Protein AF-A0A097ZQI1-F1 (afdb_monomer)

Organism: Setaria italica (NCBI:txid4555)

Foldseek 3Di:
DPDPVDPLDDPQWAPVCPPPRDAAQPADLDDDPDDPVVSVVNVVVLCCCLVPVQPPDPCQAANDDDDPPDDPCNDGHSVCVTSQQVVLQNTFHPVDPQSPDSNDPVRNVVRSVSVVSVD

Mean predicted aligned error: 2.57 Å

Structure (mmCIF, N/CA/C/O backbone):
data_AF-A0A097ZQI1-F1
#
_entry.id   AF-A0A097ZQI1-F1
#
loop_
_atom_site.group_PDB
_atom_site.i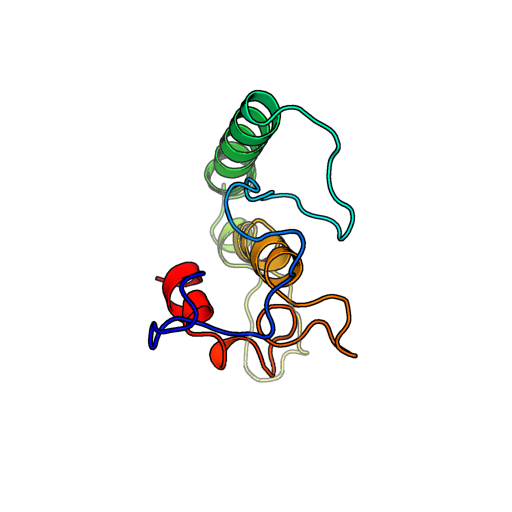d
_atom_site.type_symbol
_atom_site.label_atom_id
_atom_site.label_alt_id
_atom_site.label_comp_id
_atom_site.label_asym_id
_atom_site.label_entity_id
_atom_site.label_seq_id
_atom_site.pdbx_PDB_ins_code
_atom_site.Cartn_x
_atom_site.Cartn_y
_atom_site.Cartn_z
_atom_site.occupancy
_atom_site.B_iso_or_equiv
_atom_site.auth_seq_id
_atom_site.auth_comp_id
_atom_site.auth_asym_id
_atom_site.auth_atom_id
_atom_site.pdbx_PDB_model_num
ATOM 1 N N . TYR A 1 1 ? 13.784 -9.762 -2.377 1.00 84.19 1 TYR A N 1
ATOM 2 C CA . TYR A 1 1 ? 12.741 -9.560 -3.397 1.00 84.19 1 TYR A CA 1
ATOM 3 C C . TYR A 1 1 ? 13.273 -9.017 -4.730 1.00 84.19 1 TYR A C 1
ATOM 5 O O . TYR A 1 1 ? 12.729 -9.417 -5.741 1.00 84.19 1 TYR A O 1
ATOM 13 N N . ALA A 1 2 ? 14.343 -8.205 -4.794 1.00 93.69 2 ALA A N 1
ATOM 14 C CA . ALA A 1 2 ? 14.837 -7.618 -6.061 1.00 93.69 2 ALA A CA 1
ATOM 15 C C . ALA A 1 2 ? 15.763 -8.507 -6.935 1.00 93.69 2 ALA A C 1
ATOM 17 O O . ALA A 1 2 ? 16.159 -8.103 -8.022 1.00 93.69 2 ALA A O 1
ATOM 18 N N . ASN A 1 3 ? 16.147 -9.705 -6.478 1.00 96.44 3 ASN A N 1
ATOM 19 C CA . ASN A 1 3 ? 16.985 -10.614 -7.270 1.00 96.44 3 ASN A CA 1
ATOM 20 C C . ASN A 1 3 ? 16.138 -11.306 -8.348 1.00 96.44 3 ASN A C 1
ATOM 22 O O . ASN A 1 3 ? 15.333 -12.158 -7.989 1.00 96.44 3 ASN A O 1
ATOM 26 N N . MET A 1 4 ? 16.371 -11.001 -9.629 1.00 96.19 4 MET A N 1
ATOM 27 C CA . MET A 1 4 ? 15.594 -11.521 -10.769 1.00 96.19 4 MET A CA 1
ATOM 28 C C . MET A 1 4 ? 15.570 -13.053 -10.888 1.00 96.19 4 MET A C 1
ATOM 30 O O . MET A 1 4 ? 14.636 -13.603 -11.457 1.00 96.19 4 MET A O 1
ATOM 34 N N . SER A 1 5 ? 16.560 -13.760 -10.334 1.00 97.94 5 SER A N 1
ATOM 35 C CA . SER A 1 5 ? 16.589 -15.232 -10.334 1.00 97.94 5 SER A CA 1
ATOM 36 C C . SER A 1 5 ? 15.820 -15.857 -9.162 1.00 97.94 5 SER A C 1
ATOM 38 O O . SER A 1 5 ? 15.787 -17.078 -9.022 1.00 97.94 5 SER A O 1
ATOM 40 N N . SER A 1 6 ? 15.264 -15.043 -8.262 1.00 98.31 6 SER A N 1
ATOM 41 C CA . SER A 1 6 ? 14.524 -15.511 -7.091 1.00 98.31 6 SER A CA 1
ATOM 42 C C . SER A 1 6 ? 13.071 -15.831 -7.450 1.00 98.31 6 SER A C 1
ATOM 44 O O . SER A 1 6 ? 12.443 -15.036 -8.142 1.00 98.31 6 SER A O 1
ATOM 46 N N . PRO A 1 7 ? 12.467 -16.894 -6.885 1.00 98.00 7 PRO A N 1
ATOM 47 C CA . PRO A 1 7 ? 11.024 -17.128 -7.013 1.00 98.00 7 PRO A CA 1
ATOM 48 C C . PRO A 1 7 ? 10.176 -16.072 -6.282 1.00 98.00 7 PRO A C 1
ATOM 50 O O . PRO A 1 7 ? 8.959 -16.071 -6.402 1.00 98.00 7 PRO A O 1
ATOM 53 N N . LEU A 1 8 ? 10.809 -15.194 -5.497 1.00 98.19 8 LEU A N 1
ATOM 54 C CA . LEU A 1 8 ? 10.168 -14.066 -4.822 1.00 98.19 8 LEU A CA 1
ATOM 55 C C . LEU A 1 8 ? 10.257 -12.769 -5.642 1.00 98.19 8 LEU A C 1
ATOM 57 O O . LEU A 1 8 ? 9.920 -11.695 -5.143 1.00 98.19 8 LEU A O 1
ATOM 61 N N . TYR A 1 9 ? 10.821 -12.822 -6.847 1.00 98.31 9 TYR A N 1
ATOM 62 C CA . TYR A 1 9 ? 10.918 -11.663 -7.721 1.00 98.31 9 TYR A CA 1
ATOM 63 C C . TYR A 1 9 ? 9.606 -11.409 -8.454 1.00 98.31 9 TYR A C 1
ATOM 65 O O . TYR A 1 9 ? 8.890 -12.342 -8.797 1.00 98.31 9 TYR A O 1
ATOM 73 N N . ASP A 1 10 ? 9.347 -10.132 -8.707 1.00 98.56 10 ASP A N 1
ATOM 74 C CA . ASP A 1 10 ? 8.295 -9.668 -9.595 1.00 98.56 10 ASP A CA 1
ATOM 75 C C . ASP A 1 10 ? 8.854 -8.485 -10.403 1.00 98.56 10 ASP A C 1
ATOM 77 O O . ASP A 1 10 ? 9.457 -7.567 -9.833 1.00 98.56 10 ASP A O 1
ATOM 81 N N . GLU A 1 11 ? 8.703 -8.545 -11.727 1.00 97.81 11 GLU A N 1
ATOM 82 C CA . GLU A 1 11 ? 9.134 -7.509 -12.674 1.00 97.81 11 GLU A CA 1
ATOM 83 C C . GLU A 1 11 ? 8.211 -6.284 -12.674 1.00 97.81 11 GLU A C 1
ATOM 85 O O . GLU A 1 11 ? 8.607 -5.199 -13.098 1.00 97.81 11 GLU A O 1
ATOM 90 N N . ARG A 1 12 ? 6.984 -6.435 -12.166 1.00 98.38 12 ARG A N 1
ATOM 91 C CA . ARG A 1 12 ? 5.940 -5.407 -12.128 1.00 98.38 12 ARG A CA 1
ATOM 92 C C . ARG A 1 12 ? 5.978 -4.589 -10.841 1.00 98.38 12 ARG A C 1
ATOM 94 O O . ARG A 1 12 ? 4.962 -4.076 -10.387 1.00 98.38 12 ARG A O 1
ATOM 101 N N . ARG A 1 13 ? 7.161 -4.427 -10.252 1.00 98.44 13 ARG A N 1
ATOM 102 C CA . ARG A 1 13 ? 7.392 -3.469 -9.163 1.0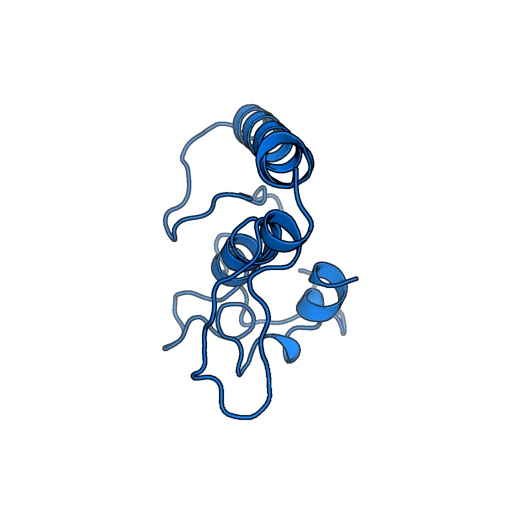0 98.44 13 ARG A CA 1
ATOM 103 C C . ARG A 1 13 ? 7.867 -2.134 -9.712 1.00 98.44 13 ARG A C 1
ATOM 105 O O . ARG A 1 13 ? 8.440 -2.080 -10.798 1.00 98.44 13 ARG A O 1
ATOM 112 N N . ASN A 1 14 ? 7.686 -1.060 -8.949 1.00 98.00 14 ASN A N 1
ATOM 113 C CA . ASN A 1 14 ? 8.217 0.248 -9.308 1.00 98.00 14 ASN A CA 1
ATOM 114 C C . ASN A 1 14 ? 9.752 0.167 -9.498 1.00 98.00 14 ASN A C 1
ATOM 116 O O . ASN A 1 14 ? 10.477 -0.166 -8.549 1.00 98.00 14 ASN A O 1
ATOM 120 N N . PRO A 1 15 ? 10.279 0.452 -10.704 1.00 96.50 15 PRO A N 1
ATOM 121 C CA . PRO A 1 15 ? 11.713 0.369 -10.966 1.00 96.50 15 PRO A CA 1
ATOM 122 C C . PRO A 1 15 ? 12.522 1.447 -10.226 1.00 96.50 15 PRO A C 1
ATOM 124 O O . PRO A 1 15 ? 13.701 1.224 -9.954 1.00 96.50 15 PRO A O 1
ATOM 127 N N . ALA A 1 16 ? 11.912 2.580 -9.854 1.00 96.19 16 ALA A N 1
ATOM 128 C CA . ALA A 1 16 ? 12.564 3.631 -9.067 1.00 96.19 16 ALA A CA 1
ATOM 129 C C . ALA A 1 16 ? 12.737 3.244 -7.587 1.00 96.19 16 ALA A C 1
ATOM 131 O O . ALA A 1 16 ? 13.636 3.737 -6.911 1.00 96.19 16 ALA A O 1
ATOM 132 N N . HIS A 1 17 ? 11.917 2.314 -7.097 1.00 96.94 17 HIS A N 1
ATOM 133 C CA . HIS A 1 17 ? 11.866 1.894 -5.695 1.00 96.94 17 HIS A CA 1
ATOM 134 C C . HIS A 1 17 ? 12.619 0.586 -5.413 1.00 96.94 17 HIS A C 1
ATOM 136 O O . HIS A 1 17 ? 12.396 -0.087 -4.405 1.00 96.94 17 HIS A O 1
ATOM 142 N N . GLN A 1 18 ? 13.543 0.205 -6.295 1.00 94.69 18 GLN A N 1
ATOM 143 C CA . GLN A 1 18 ? 14.436 -0.921 -6.037 1.00 94.69 18 GLN A CA 1
ATOM 144 C C . GLN A 1 18 ? 15.500 -0.548 -4.989 1.00 94.69 18 GLN A C 1
ATOM 146 O O . GLN A 1 18 ? 15.857 0.626 -4.848 1.00 94.69 18 GLN A O 1
ATOM 151 N N . PRO A 1 19 ? 16.056 -1.525 -4.244 1.00 94.38 19 PRO A N 1
ATOM 152 C CA . PRO A 1 19 ? 17.168 -1.263 -3.338 1.00 94.38 19 PRO A CA 1
ATOM 153 C C . PRO A 1 19 ? 18.300 -0.492 -4.042 1.00 94.38 19 PRO A C 1
ATOM 155 O O . PRO A 1 19 ? 18.657 -0.847 -5.167 1.00 94.38 19 PRO A O 1
ATOM 158 N N . PRO A 1 20 ? 18.895 0.529 -3.396 1.00 93.38 20 PRO A N 1
ATOM 159 C CA . PRO A 1 20 ? 18.794 0.866 -1.973 1.00 93.38 20 PRO A CA 1
ATOM 160 C C . PRO A 1 20 ? 17.721 1.919 -1.612 1.00 93.38 20 PRO A C 1
ATOM 162 O O . PRO A 1 20 ? 17.825 2.523 -0.540 1.00 93.38 20 PRO A O 1
ATOM 165 N N . PHE A 1 21 ? 16.718 2.171 -2.464 1.00 93.50 21 PHE A N 1
ATOM 166 C CA . PHE A 1 21 ? 15.669 3.157 -2.171 1.00 93.50 21 PHE A CA 1
ATOM 167 C C . PHE A 1 21 ? 14.937 2.812 -0.863 1.00 93.50 21 PHE A C 1
ATOM 169 O O . PHE A 1 21 ? 14.629 1.651 -0.587 1.00 93.50 21 PHE A O 1
ATOM 176 N N . THR A 1 22 ? 14.711 3.816 -0.015 1.00 95.75 22 THR A N 1
ATOM 177 C CA . THR A 1 22 ? 14.085 3.618 1.300 1.00 95.75 22 THR A CA 1
ATOM 178 C C . THR A 1 22 ? 12.573 3.756 1.177 1.00 95.75 22 THR A C 1
ATOM 180 O O . THR A 1 22 ? 12.099 4.738 0.620 1.00 95.75 22 THR A O 1
ATOM 183 N N . LEU A 1 23 ? 11.834 2.774 1.700 1.00 96.38 23 LEU A N 1
ATOM 184 C CA . LEU A 1 23 ? 10.370 2.779 1.734 1.00 96.38 23 LEU A CA 1
ATOM 185 C C . LEU A 1 23 ? 9.830 4.062 2.380 1.00 96.38 23 LEU A C 1
ATOM 187 O O . LEU A 1 23 ? 10.345 4.486 3.415 1.00 96.38 23 LEU A O 1
ATOM 191 N N . ASP A 1 24 ? 8.768 4.617 1.807 1.00 97.62 24 ASP A N 1
ATOM 192 C CA . ASP A 1 24 ? 7.994 5.717 2.375 1.00 97.62 24 ASP A CA 1
ATOM 193 C C . ASP A 1 24 ? 6.635 5.198 2.868 1.00 97.62 24 ASP A C 1
ATOM 195 O O . ASP A 1 24 ? 5.807 4.745 2.080 1.00 97.62 24 ASP A O 1
ATOM 199 N N . LEU A 1 25 ? 6.416 5.220 4.188 1.00 98.06 25 LEU A N 1
ATOM 200 C CA . LEU A 1 25 ? 5.172 4.732 4.794 1.00 98.06 25 LEU A CA 1
ATOM 201 C C . LEU A 1 25 ? 3.989 5.692 4.612 1.00 98.06 25 LEU A C 1
ATOM 203 O O . LEU A 1 25 ? 2.863 5.296 4.903 1.00 98.06 25 LEU A O 1
ATOM 207 N N . ASP A 1 26 ? 4.231 6.925 4.163 1.00 96.81 26 ASP A N 1
ATOM 208 C CA . ASP A 1 26 ? 3.211 7.945 3.882 1.00 96.81 26 ASP A CA 1
ATOM 209 C C . ASP A 1 26 ? 3.207 8.320 2.385 1.00 96.81 26 ASP A C 1
ATOM 211 O O . ASP A 1 26 ? 2.827 9.428 2.005 1.00 96.81 26 ASP A O 1
ATOM 215 N N . TYR A 1 27 ? 3.655 7.392 1.527 1.00 97.50 27 TYR A N 1
ATOM 216 C CA . TYR A 1 27 ? 3.769 7.604 0.087 1.00 97.50 27 TYR A CA 1
ATOM 217 C C . TYR A 1 27 ? 2.442 8.034 -0.544 1.00 97.50 27 TYR A C 1
ATOM 219 O O . TYR A 1 27 ? 1.417 7.366 -0.411 1.00 97.50 27 TYR A O 1
ATOM 227 N N . SER A 1 28 ? 2.491 9.131 -1.300 1.00 93.44 28 SER A N 1
ATOM 228 C CA . SER A 1 28 ? 1.327 9.754 -1.948 1.00 93.44 28 SER A CA 1
ATOM 229 C C . SER A 1 28 ? 1.384 9.710 -3.481 1.00 93.44 28 SER A C 1
ATOM 231 O O . SER A 1 28 ? 0.657 10.438 -4.154 1.00 93.44 28 SER A O 1
ATOM 233 N N . GLY A 1 29 ? 2.250 8.862 -4.051 1.00 93.31 29 GLY A N 1
ATOM 234 C CA . GLY A 1 29 ? 2.467 8.762 -5.501 1.00 93.31 29 GLY A CA 1
ATOM 235 C C . GLY A 1 29 ? 3.548 9.700 -6.046 1.00 93.31 29 GLY A C 1
ATOM 236 O O . GLY A 1 29 ? 3.742 9.770 -7.255 1.00 93.31 29 GLY A O 1
ATOM 237 N N . THR A 1 30 ? 4.236 10.443 -5.176 1.00 93.50 30 THR A N 1
ATOM 238 C CA . THR A 1 30 ? 5.387 11.283 -5.535 1.00 93.50 30 THR A CA 1
ATOM 239 C C . THR A 1 30 ? 6.535 11.000 -4.583 1.00 93.50 30 THR A C 1
ATOM 241 O O . THR A 1 30 ? 6.343 10.970 -3.369 1.00 93.50 30 THR A O 1
ATOM 244 N N . ASP A 1 31 ? 7.729 10.818 -5.135 1.00 93.31 31 ASP A N 1
ATOM 245 C CA . ASP A 1 31 ? 8.912 10.481 -4.354 1.00 93.31 31 ASP A CA 1
ATOM 246 C C . ASP A 1 31 ? 9.406 11.702 -3.571 1.00 93.31 31 ASP A C 1
ATOM 248 O O . ASP A 1 31 ? 9.610 12.791 -4.118 1.00 93.31 31 ASP A O 1
ATOM 252 N N . SER A 1 32 ? 9.616 11.513 -2.271 1.00 87.69 32 SER A N 1
ATOM 253 C CA . SER A 1 32 ? 10.194 12.536 -1.407 1.00 87.69 32 SER A CA 1
ATOM 254 C C . SER A 1 32 ? 11.673 12.756 -1.735 1.00 87.69 32 SER A C 1
ATOM 256 O O . SER A 1 32 ? 12.434 11.810 -1.928 1.00 87.69 32 SER A O 1
ATOM 258 N N . THR A 1 33 ? 12.118 14.014 -1.749 1.00 89.19 33 THR A N 1
ATOM 259 C CA . THR A 1 33 ? 13.526 14.377 -2.001 1.00 89.19 33 THR A CA 1
ATOM 260 C C . THR A 1 33 ? 14.345 14.519 -0.713 1.00 89.19 33 THR A C 1
ATOM 262 O O . THR A 1 33 ? 15.372 15.201 -0.701 1.00 89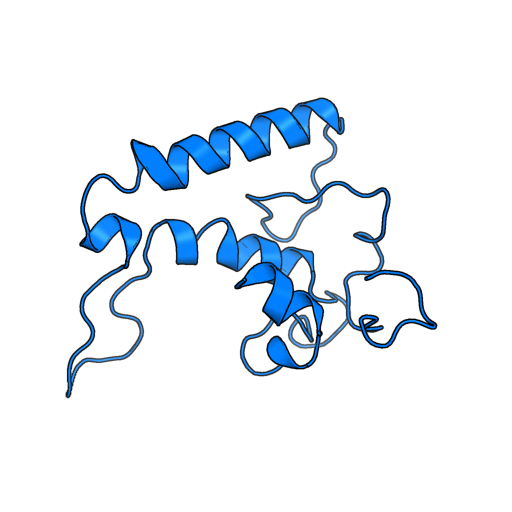.19 33 THR A O 1
ATOM 265 N N . ILE A 1 34 ? 13.875 13.945 0.399 1.00 94.94 34 ILE A N 1
ATOM 266 C CA . ILE A 1 34 ? 14.537 14.050 1.705 1.00 94.94 34 ILE A CA 1
ATOM 267 C C . ILE A 1 34 ? 15.664 13.017 1.874 1.00 94.94 34 ILE A C 1
ATOM 269 O O . ILE A 1 34 ? 15.643 11.955 1.250 1.00 94.94 34 ILE A O 1
ATOM 273 N N . PRO A 1 35 ? 16.648 13.273 2.756 1.00 96.31 35 PRO A N 1
ATOM 274 C CA . PRO A 1 35 ? 17.666 12.285 3.096 1.00 96.31 35 PRO A CA 1
A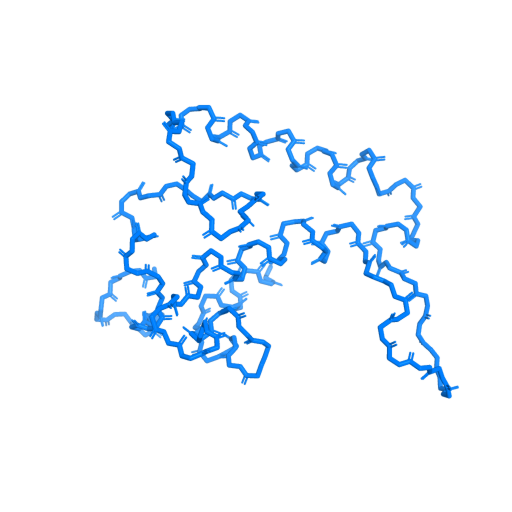TOM 275 C C . PRO A 1 35 ? 17.073 11.023 3.738 1.00 96.31 35 PRO A C 1
ATOM 277 O O . PRO A 1 35 ? 16.113 11.088 4.507 1.00 96.31 35 PRO A O 1
ATOM 280 N N . ARG A 1 36 ? 17.726 9.875 3.517 1.00 96.00 36 ARG A N 1
ATOM 281 C CA . ARG A 1 36 ? 17.323 8.564 4.063 1.00 96.00 36 ARG A CA 1
ATOM 282 C C . ARG A 1 36 ? 17.051 8.576 5.570 1.00 96.00 36 ARG A C 1
ATOM 284 O O . ARG A 1 36 ? 16.082 7.973 6.017 1.00 96.00 36 ARG A O 1
ATOM 291 N N . GLU A 1 37 ? 17.896 9.239 6.354 1.00 97.69 37 GLU A N 1
ATOM 292 C CA . GLU A 1 37 ? 17.729 9.318 7.813 1.00 97.69 37 GLU A CA 1
ATOM 293 C C . GLU A 1 37 ? 16.441 10.052 8.202 1.00 97.69 37 GLU A C 1
ATOM 295 O O . GLU A 1 37 ? 15.749 9.641 9.132 1.00 97.69 37 GLU A O 1
ATOM 300 N N . GLN A 1 38 ? 16.075 11.086 7.441 1.00 98.00 38 GLN A N 1
ATOM 301 C CA . GLN A 1 38 ? 14.832 11.819 7.644 1.00 98.00 38 GLN A CA 1
ATOM 302 C C . GLN A 1 38 ? 13.613 10.977 7.247 1.00 98.00 38 GLN A C 1
ATOM 304 O O . GLN A 1 38 ? 12.619 10.992 7.968 1.00 98.00 38 GLN A O 1
ATOM 309 N N . GLN A 1 39 ? 13.697 10.192 6.164 1.00 98.06 39 GLN A N 1
ATOM 310 C CA . GLN A 1 39 ? 12.636 9.246 5.794 1.00 98.06 39 GLN A CA 1
ATOM 311 C C . GLN A 1 39 ? 12.427 8.178 6.879 1.00 98.06 39 GLN A C 1
ATOM 313 O O . GLN A 1 39 ? 11.293 7.841 7.209 1.00 98.06 39 GLN A O 1
ATOM 318 N N . ILE A 1 40 ? 13.508 7.671 7.484 1.00 98.25 40 ILE A N 1
ATOM 319 C CA . ILE A 1 40 ? 13.419 6.714 8.599 1.00 98.25 40 ILE A CA 1
ATOM 320 C C . ILE A 1 40 ? 12.735 7.357 9.815 1.00 98.25 40 ILE A C 1
ATOM 322 O O . ILE A 1 40 ? 11.822 6.754 10.377 1.00 98.25 40 ILE A O 1
ATOM 326 N N . ASP A 1 41 ? 13.124 8.574 10.207 1.00 98.44 41 ASP A N 1
ATOM 327 C CA . ASP A 1 41 ? 12.474 9.302 11.310 1.00 98.44 41 ASP A CA 1
ATOM 328 C C . ASP A 1 41 ? 10.978 9.541 11.035 1.00 98.44 41 ASP A C 1
ATOM 330 O O . ASP A 1 41 ? 10.142 9.300 11.909 1.00 98.44 41 ASP A O 1
ATOM 334 N N . GLN A 1 42 ? 10.612 9.922 9.806 1.00 97.94 42 GLN A N 1
ATOM 335 C CA . GLN A 1 42 ? 9.211 10.058 9.401 1.00 97.94 42 GLN A CA 1
ATOM 336 C C . GLN A 1 42 ? 8.459 8.728 9.500 1.00 97.94 42 GLN A C 1
ATOM 338 O O . GLN A 1 42 ? 7.422 8.673 10.160 1.00 97.94 42 GLN A O 1
ATOM 343 N N . ASN A 1 43 ? 9.006 7.641 8.954 1.00 98.44 43 ASN A N 1
ATOM 344 C CA . ASN A 1 43 ? 8.397 6.312 9.033 1.00 98.44 43 ASN A CA 1
ATOM 345 C C . ASN A 1 43 ? 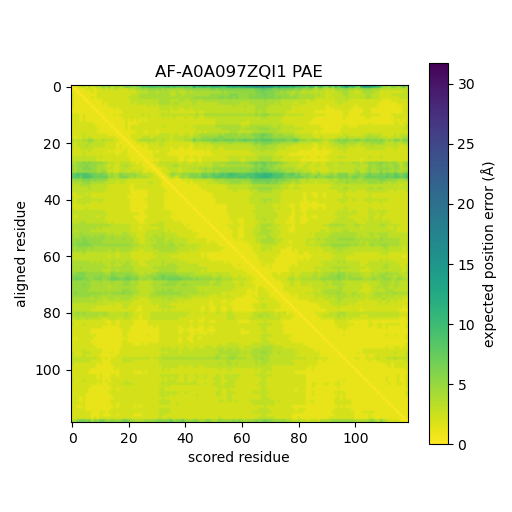8.161 5.868 10.489 1.00 98.44 43 ASN A C 1
ATOM 347 O O . ASN A 1 43 ? 7.099 5.339 10.816 1.00 98.44 43 ASN A O 1
ATOM 351 N N . LEU A 1 44 ? 9.110 6.119 11.396 1.00 98.62 44 LEU A N 1
ATOM 352 C CA . LEU A 1 44 ? 8.958 5.781 12.817 1.00 98.62 44 LEU A CA 1
ATOM 353 C C . LEU A 1 44 ? 7.842 6.595 13.490 1.00 98.62 44 LEU A C 1
ATOM 355 O O . LEU A 1 44 ? 7.031 6.042 14.240 1.00 98.62 44 LEU A O 1
ATOM 359 N N . ARG A 1 45 ? 7.752 7.897 13.193 1.00 98.31 45 ARG A N 1
ATOM 360 C CA . ARG A 1 45 ? 6.660 8.756 13.683 1.00 98.31 45 ARG A CA 1
ATOM 361 C C . ARG A 1 45 ? 5.307 8.313 13.137 1.00 98.31 45 ARG A C 1
ATOM 363 O O . ARG A 1 45 ? 4.323 8.330 13.878 1.00 98.31 45 ARG A O 1
ATOM 370 N N . MET A 1 46 ? 5.264 7.881 11.879 1.00 97.75 46 MET A N 1
ATOM 371 C CA . MET A 1 46 ? 4.067 7.323 11.256 1.00 97.75 46 MET A CA 1
ATOM 372 C C . MET A 1 46 ? 3.603 6.072 11.993 1.00 97.75 46 MET A C 1
ATOM 374 O O . MET A 1 46 ? 2.452 6.023 12.425 1.00 97.75 46 MET A O 1
ATOM 378 N N . MET A 1 47 ? 4.499 5.119 12.255 1.00 98.25 47 MET A N 1
ATOM 379 C CA . MET A 1 47 ? 4.150 3.917 13.019 1.00 98.25 47 MET A CA 1
ATOM 380 C C . MET A 1 47 ? 3.580 4.253 14.402 1.00 98.25 47 MET A C 1
ATOM 382 O O . MET A 1 47 ? 2.543 3.710 14.782 1.00 98.25 47 MET A O 1
ATOM 386 N N . TYR A 1 48 ? 4.176 5.202 15.133 1.00 98.38 48 TYR A N 1
ATOM 387 C CA . TYR A 1 48 ? 3.614 5.652 16.412 1.00 98.38 48 TYR A CA 1
ATOM 388 C C . TYR A 1 48 ? 2.221 6.276 16.247 1.00 98.38 48 TYR A C 1
ATOM 390 O O . TYR A 1 48 ? 1.294 5.970 17.002 1.00 98.38 48 TYR A O 1
ATOM 398 N N . ARG A 1 49 ? 2.044 7.151 15.250 1.00 97.94 49 ARG A N 1
ATOM 399 C CA . ARG A 1 49 ? 0.755 7.797 14.979 1.00 97.94 49 ARG A CA 1
ATOM 400 C C . ARG A 1 49 ? -0.331 6.751 14.741 1.00 97.94 49 ARG A C 1
ATOM 402 O O . ARG A 1 49 ? -1.372 6.814 15.386 1.00 97.94 49 ARG A O 1
ATOM 409 N N . LEU A 1 50 ? -0.069 5.785 13.869 1.00 97.12 50 LEU A N 1
ATOM 410 C CA . LEU A 1 50 ? -1.071 4.862 13.334 1.00 97.12 50 LEU A CA 1
ATOM 411 C C . LEU A 1 50 ? -1.404 3.720 14.293 1.00 97.12 50 LEU A C 1
ATOM 413 O O . LEU A 1 50 ? -2.564 3.320 14.364 1.00 97.12 50 LEU A O 1
ATOM 417 N N . MET A 1 51 ? -0.417 3.260 15.067 1.00 97.06 51 MET A N 1
ATOM 418 C CA . MET A 1 51 ? -0.583 2.175 16.040 1.00 97.06 51 MET A CA 1
ATOM 419 C C . MET A 1 51 ? -1.017 2.658 17.428 1.00 97.06 51 MET A C 1
ATOM 421 O O . MET A 1 51 ? -1.597 1.882 18.179 1.00 97.06 51 MET A O 1
ATOM 425 N N . ILE A 1 52 ? -0.732 3.915 17.800 1.00 97.00 52 ILE A N 1
ATOM 426 C CA . ILE A 1 52 ? -0.969 4.421 19.166 1.00 97.00 52 ILE A CA 1
ATOM 427 C C . ILE A 1 52 ? -1.962 5.581 19.170 1.00 97.00 52 ILE A C 1
ATOM 429 O O . ILE A 1 52 ? -3.018 5.516 19.799 1.00 97.00 52 ILE A O 1
ATOM 433 N N . SER A 1 53 ? -1.632 6.677 18.486 1.00 97.25 53 SER A N 1
ATOM 434 C CA . SER A 1 53 ? -2.406 7.921 18.609 1.00 97.25 53 SER A CA 1
ATOM 435 C C . SER A 1 53 ? -3.755 7.846 17.894 1.00 97.25 53 SER A C 1
ATOM 437 O O . SER A 1 53 ? -4.750 8.351 18.419 1.00 97.25 53 SER A O 1
ATOM 439 N N . SER A 1 54 ? -3.784 7.187 16.737 1.00 96.06 54 SER A N 1
ATOM 440 C CA . SER A 1 54 ? -4.948 7.045 15.861 1.00 96.06 54 SER A CA 1
ATOM 441 C C . SER A 1 54 ? -5.707 5.736 16.057 1.00 96.06 54 SER A C 1
ATOM 443 O O . SER A 1 54 ? -6.735 5.568 15.427 1.00 96.06 54 SER A O 1
ATOM 445 N N . ALA A 1 55 ? -5.256 4.837 16.934 1.00 96.88 55 ALA A N 1
ATOM 446 C CA . ALA A 1 55 ? -5.830 3.499 17.128 1.00 96.88 55 ALA A CA 1
ATOM 447 C C . ALA A 1 55 ? -6.410 3.288 18.539 1.00 96.88 55 ALA A C 1
ATOM 449 O O . ALA A 1 55 ? -6.447 2.181 19.066 1.00 96.88 55 ALA A O 1
ATOM 450 N N . LYS A 1 56 ? -6.871 4.363 19.192 1.00 97.44 56 LYS A N 1
ATOM 451 C CA . LYS A 1 56 ? -7.308 4.331 20.605 1.00 97.44 56 LYS A CA 1
ATOM 452 C C . LYS A 1 56 ? -8.612 3.565 20.861 1.00 97.44 56 LYS A C 1
ATOM 454 O O . LYS A 1 56 ? -9.015 3.424 22.013 1.00 97.44 56 LYS A O 1
ATOM 459 N N . LYS A 1 57 ? -9.303 3.141 19.805 1.00 97.12 57 LYS A N 1
ATOM 460 C CA . LYS A 1 57 ? -10.546 2.367 19.854 1.00 97.12 57 LYS A CA 1
ATOM 461 C C . LYS A 1 57 ? -10.487 1.274 18.800 1.00 97.12 57 LYS A C 1
ATOM 463 O O . LYS A 1 57 ? -9.834 1.454 17.774 1.00 97.12 57 LYS A O 1
ATOM 468 N N . THR A 1 58 ? -11.226 0.197 19.028 1.00 96.94 58 THR A N 1
ATOM 469 C CA . THR A 1 58 ? -11.352 -0.925 18.093 1.00 96.94 58 THR A CA 1
ATOM 470 C C . THR A 1 58 ? -11.729 -0.445 16.693 1.00 96.94 58 THR A C 1
ATOM 472 O O . THR A 1 58 ? -11.038 -0.771 15.739 1.00 96.94 58 THR A O 1
ATOM 475 N N . GLU A 1 59 ? -12.743 0.409 16.563 1.00 97.62 59 GLU A N 1
ATOM 476 C CA . GLU A 1 59 ? -13.230 0.907 15.268 1.00 97.62 59 GLU A CA 1
ATOM 477 C C . GLU A 1 59 ? -12.234 1.846 14.580 1.00 97.62 59 GLU A C 1
ATOM 479 O O . GLU A 1 59 ? -12.266 2.012 13.366 1.00 97.62 59 GLU A O 1
ATOM 484 N N . LEU A 1 60 ? -11.341 2.472 15.351 1.00 97.94 60 LEU A N 1
ATOM 485 C CA . LEU A 1 60 ? -10.280 3.299 14.789 1.00 97.94 60 LEU A CA 1
ATOM 486 C C . LEU A 1 60 ? -9.131 2.451 14.240 1.00 97.94 60 LEU A C 1
ATOM 488 O O . LEU A 1 60 ? -8.508 2.852 13.267 1.00 97.94 60 LEU A O 1
ATOM 492 N N . PHE A 1 61 ? -8.843 1.297 14.846 1.00 98.19 61 PHE A N 1
ATOM 493 C CA . PHE A 1 61 ? -7.790 0.397 14.374 1.00 98.19 61 PHE A CA 1
ATOM 494 C C . PHE A 1 61 ? -8.276 -0.531 13.256 1.00 98.19 61 PHE A C 1
ATOM 496 O O . PHE A 1 61 ? -7.625 -0.631 12.222 1.00 98.19 61 PHE A O 1
ATOM 503 N N . PHE A 1 62 ? -9.422 -1.185 13.458 1.00 98.06 62 PHE A N 1
ATOM 504 C CA . PHE A 1 62 ? -9.968 -2.204 12.557 1.00 98.06 62 PHE A CA 1
ATOM 505 C C . PHE A 1 62 ? -10.890 -1.649 11.468 1.00 98.06 62 PHE A C 1
ATOM 507 O O . PHE A 1 62 ? -11.149 -2.352 10.500 1.00 98.06 62 PHE A O 1
ATOM 514 N N . GLY A 1 63 ? -11.397 -0.425 11.623 1.00 98.12 63 GLY A N 1
ATOM 515 C CA . GLY A 1 63 ? -12.388 0.149 10.716 1.00 98.12 63 GLY A CA 1
ATOM 516 C C . GLY A 1 63 ? -13.829 -0.046 11.185 1.00 98.12 63 GLY A C 1
ATOM 517 O O . GLY A 1 63 ? -14.110 -0.522 12.291 1.00 98.12 63 GLY A O 1
ATOM 518 N N . GLN A 1 64 ? -14.761 0.398 10.346 1.00 98.00 64 GLN A N 1
ATOM 519 C CA . GLN A 1 64 ? -16.185 0.375 10.643 1.00 98.00 64 GLN A CA 1
ATOM 520 C C . GLN A 1 64 ? -16.775 -1.028 10.452 1.00 98.00 64 GLN A C 1
ATOM 522 O O . GLN A 1 64 ? -16.359 -1.766 9.558 1.00 98.00 64 GLN A O 1
ATOM 527 N N . PRO A 1 65 ? -17.777 -1.413 11.259 1.00 97.88 65 PRO A N 1
ATOM 528 C CA . PRO A 1 65 ? -18.456 -2.687 11.082 1.00 97.88 65 PRO A CA 1
ATOM 529 C C . PRO A 1 65 ? -19.060 -2.835 9.680 1.00 97.88 65 PRO A C 1
ATOM 531 O O . PRO A 1 65 ? -19.750 -1.934 9.213 1.00 97.88 65 PRO A O 1
ATOM 534 N N . TYR A 1 66 ? -18.877 -4.009 9.077 1.00 97.94 66 TYR A N 1
ATOM 535 C CA . TYR A 1 66 ? -19.532 -4.418 7.836 1.00 97.94 66 TYR A CA 1
ATOM 536 C C . TYR A 1 66 ? -20.431 -5.631 8.099 1.00 97.94 66 TYR A C 1
ATOM 538 O O . TYR A 1 66 ? -19.968 -6.645 8.631 1.00 97.94 66 TYR A O 1
ATOM 546 N N . ARG A 1 67 ? -21.724 -5.532 7.782 1.00 98.00 67 ARG A N 1
ATOM 547 C CA . ARG A 1 67 ? -22.740 -6.567 8.034 1.00 98.00 67 ARG A CA 1
ATOM 548 C C . ARG A 1 67 ? -23.531 -6.898 6.773 1.00 98.00 67 ARG A C 1
ATOM 550 O O . ARG A 1 67 ? -23.514 -6.182 5.778 1.00 98.00 67 ARG A O 1
ATOM 557 N N . GLN A 1 68 ? -24.259 -8.012 6.827 1.00 98.00 68 GLN A N 1
ATOM 558 C CA . GLN A 1 68 ? -25.139 -8.421 5.737 1.00 98.00 68 GLN A CA 1
ATOM 559 C C . GLN A 1 68 ? -26.160 -7.318 5.418 1.00 98.00 68 GLN A C 1
ATOM 561 O O . GLN A 1 68 ? -26.956 -6.944 6.275 1.00 98.00 68 GLN A O 1
ATOM 566 N N . GLY A 1 69 ? -26.156 -6.856 4.166 1.00 98.00 69 GLY A N 1
ATOM 567 C CA . GLY A 1 69 ? -27.039 -5.795 3.676 1.00 98.00 69 GLY A CA 1
ATOM 568 C C . GLY A 1 69 ? -26.416 -4.397 3.680 1.00 98.00 69 GLY A C 1
ATOM 569 O O . GLY A 1 69 ? -26.998 -3.495 3.077 1.00 98.00 69 GLY A O 1
ATOM 570 N N . ASP A 1 70 ? -25.242 -4.219 4.292 1.00 98.38 70 ASP A N 1
ATOM 571 C CA . ASP A 1 70 ? -24.524 -2.947 4.258 1.00 98.38 70 ASP A CA 1
ATOM 572 C C . ASP A 1 70 ? -23.973 -2.665 2.852 1.00 98.38 70 ASP A C 1
ATOM 574 O O . ASP A 1 70 ? -23.625 -3.571 2.085 1.00 98.38 70 ASP A O 1
ATOM 578 N N . GLN A 1 71 ? -23.877 -1.378 2.519 1.00 98.25 71 GLN A N 1
ATOM 579 C CA . GLN A 1 71 ? -23.158 -0.929 1.330 1.00 98.25 71 GLN A CA 1
ATOM 580 C C . GLN A 1 71 ? -21.645 -1.127 1.523 1.00 98.25 71 GLN A C 1
ATOM 582 O O . GLN A 1 71 ? -21.178 -1.107 2.665 1.00 98.25 71 GLN A O 1
ATOM 587 N N . PRO A 1 72 ? -20.884 -1.350 0.435 1.00 97.62 72 PRO A N 1
ATOM 588 C CA . PRO A 1 72 ? -19.432 -1.477 0.514 1.00 97.62 72 PRO A CA 1
ATOM 589 C C . PRO A 1 72 ? -18.777 -0.224 1.112 1.00 97.62 72 PRO A C 1
ATOM 591 O O . PRO A 1 72 ? -19.391 0.839 1.196 1.00 97.62 72 PRO A O 1
ATOM 594 N N . ASP A 1 73 ? -17.513 -0.379 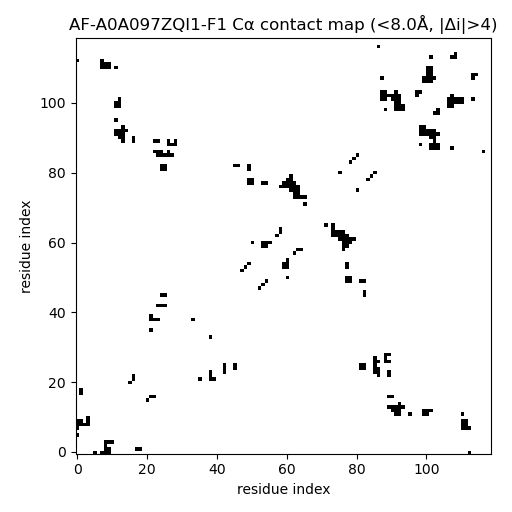1.506 1.00 96.31 73 ASP A N 1
ATOM 595 C CA . ASP A 1 73 ? -16.650 0.692 2.014 1.00 96.31 73 ASP A CA 1
ATOM 596 C C . ASP A 1 73 ? -17.198 1.416 3.264 1.00 96.31 73 ASP A C 1
ATOM 598 O O . ASP A 1 73 ? -17.274 2.647 3.293 1.00 96.31 73 ASP A O 1
ATOM 602 N N . PRO A 1 74 ? -17.560 0.692 4.347 1.00 96.69 74 PRO A N 1
ATOM 603 C CA . PRO A 1 74 ? -18.129 1.316 5.545 1.00 96.69 74 PRO A CA 1
ATOM 604 C C . PRO A 1 74 ? -17.135 2.236 6.274 1.00 96.69 74 PRO A C 1
ATOM 606 O O . PRO A 1 74 ? -17.550 3.102 7.043 1.00 96.69 74 PRO A O 1
ATOM 609 N N . GLY A 1 75 ? -15.831 2.062 6.039 1.00 97.44 75 GLY A N 1
ATOM 610 C CA . GLY A 1 75 ? -14.769 2.940 6.520 1.00 97.44 75 GLY A CA 1
ATOM 611 C C . GLY A 1 75 ? -13.557 2.161 7.021 1.00 97.44 75 GLY A C 1
ATOM 612 O O . GLY A 1 75 ? -13.686 1.318 7.907 1.00 97.44 75 GLY A O 1
ATOM 613 N N . ALA A 1 76 ? -12.387 2.479 6.472 1.00 97.31 76 ALA A N 1
ATOM 614 C CA . ALA A 1 76 ? -11.134 1.804 6.782 1.00 97.31 76 ALA A CA 1
ATOM 615 C C . ALA A 1 76 ? -10.612 2.098 8.197 1.00 97.31 76 ALA A C 1
ATOM 617 O O . ALA A 1 76 ? -10.861 3.164 8.774 1.00 97.31 76 ALA A O 1
ATOM 618 N N . GLY A 1 77 ? -9.842 1.154 8.736 1.00 98.00 77 GLY A N 1
ATOM 619 C CA . GLY A 1 77 ? -9.072 1.341 9.966 1.00 98.00 77 GLY A CA 1
ATOM 620 C C . GLY A 1 77 ? -7.817 2.197 9.768 1.00 98.00 77 GLY A C 1
ATOM 621 O O . GLY A 1 77 ? -7.426 2.525 8.645 1.00 98.00 77 GLY A O 1
ATOM 622 N N . SER A 1 78 ? -7.142 2.547 10.867 1.00 97.25 78 SER A N 1
ATOM 623 C CA . SER A 1 78 ? -5.934 3.378 10.826 1.00 97.25 78 SER A CA 1
ATOM 624 C C . SER A 1 78 ? -4.841 2.740 9.973 1.00 97.25 78 SER A C 1
ATOM 626 O O . SER A 1 78 ? -4.309 3.414 9.095 1.00 97.25 78 SER A O 1
ATOM 628 N N . VAL A 1 79 ? -4.559 1.453 10.206 1.00 97.50 79 VAL A N 1
ATOM 629 C CA . VAL A 1 79 ? -3.477 0.699 9.550 1.00 97.50 79 VAL A CA 1
ATOM 630 C C . VAL A 1 79 ? -3.799 0.363 8.099 1.00 97.50 79 VAL A C 1
ATOM 632 O O . VAL A 1 79 ? -2.902 0.439 7.262 1.00 97.50 79 VAL A O 1
ATOM 635 N N . GLU A 1 80 ? -5.061 0.034 7.799 1.00 98.19 80 GLU A N 1
ATOM 636 C CA . GLU A 1 80 ? -5.538 -0.239 6.435 1.00 98.19 80 GLU A CA 1
ATOM 637 C C . GLU A 1 80 ? -5.334 0.974 5.520 1.00 98.19 80 GLU A C 1
ATOM 639 O O . GLU A 1 80 ? -4.897 0.826 4.377 1.00 98.19 80 GLU A O 1
ATOM 644 N N . ASN A 1 81 ? -5.598 2.176 6.038 1.00 94.25 81 ASN A N 1
ATOM 645 C CA . ASN A 1 81 ? -5.368 3.408 5.299 1.00 94.25 81 ASN A CA 1
ATOM 646 C C . ASN A 1 81 ? -3.864 3.699 5.175 1.00 94.25 81 ASN A C 1
ATOM 648 O O . ASN A 1 81 ? -3.346 3.843 4.073 1.00 94.25 81 ASN A O 1
ATOM 652 N N . VAL A 1 82 ? -3.142 3.734 6.301 1.00 96.25 82 VAL A N 1
ATOM 653 C CA . VAL A 1 82 ? -1.693 3.966 6.338 1.00 96.25 82 VAL A CA 1
ATOM 654 C C . VAL A 1 82 ? -1.082 3.086 7.435 1.00 96.25 82 VAL A C 1
ATOM 656 O O . VAL A 1 82 ? -1.573 3.120 8.560 1.00 96.25 82 VAL A O 1
ATOM 659 N N . PRO A 1 83 ? -0.001 2.327 7.183 1.00 97.38 83 PRO A N 1
ATOM 660 C CA . PRO A 1 83 ? 0.831 2.356 5.984 1.00 97.38 83 PRO A CA 1
ATOM 661 C C . PRO A 1 83 ? 0.425 1.353 4.897 1.00 97.38 83 PRO A C 1
ATOM 663 O O . PRO A 1 83 ? 1.095 1.306 3.871 1.00 97.38 83 PRO A O 1
ATOM 666 N N . HIS A 1 84 ? -0.625 0.547 5.091 1.00 98.56 84 HIS A N 1
ATOM 667 C CA . HIS A 1 84 ? -0.991 -0.514 4.144 1.00 98.56 84 HIS A CA 1
ATOM 668 C C . HIS A 1 84 ? -1.195 0.017 2.713 1.00 98.56 84 HIS A C 1
ATOM 670 O O . HIS A 1 84 ? -0.478 -0.399 1.803 1.00 98.56 84 HIS A O 1
ATOM 676 N N . GLY A 1 85 ? -2.086 0.997 2.517 1.00 98.12 85 GLY A N 1
ATOM 677 C CA . GLY A 1 85 ? -2.317 1.610 1.203 1.00 98.12 85 GLY A CA 1
ATOM 678 C C . GLY A 1 85 ? -1.035 2.165 0.557 1.00 98.12 85 GLY A C 1
ATOM 679 O O . GLY A 1 85 ? -0.705 1.776 -0.566 1.00 98.12 85 GLY A O 1
ATOM 680 N N . PRO A 1 86 ? -0.261 3.015 1.256 1.00 98.38 86 PRO A N 1
ATOM 681 C CA . PRO A 1 86 ? 1.002 3.536 0.743 1.00 98.38 86 PRO A CA 1
ATOM 682 C C . PRO A 1 86 ? 2.027 2.477 0.348 1.00 98.38 86 PRO A C 1
ATOM 684 O O . PRO A 1 86 ? 2.650 2.626 -0.696 1.00 98.38 86 PRO A O 1
ATOM 687 N N . VAL A 1 87 ? 2.189 1.388 1.107 1.00 98.62 87 VAL A N 1
ATOM 688 C CA . VAL A 1 87 ? 3.134 0.312 0.746 1.00 98.62 87 VAL A CA 1
ATOM 689 C C . VAL A 1 87 ? 2.711 -0.385 -0.548 1.00 98.62 87 VAL A C 1
ATOM 691 O O . VAL A 1 87 ? 3.562 -0.685 -1.391 1.00 98.62 87 VAL A O 1
ATOM 694 N N . HIS A 1 88 ? 1.408 -0.598 -0.744 1.00 98.69 88 HIS A N 1
ATOM 695 C CA . HIS A 1 88 ? 0.862 -1.121 -1.995 1.00 98.69 88 HIS A CA 1
ATOM 696 C C . HIS A 1 88 ? 1.198 -0.209 -3.185 1.00 98.69 88 HIS A C 1
ATOM 698 O O . HIS A 1 88 ? 1.805 -0.661 -4.160 1.00 98.69 88 HIS A O 1
ATOM 704 N N . VAL A 1 89 ? 0.887 1.086 -3.074 1.00 98.31 89 VAL A N 1
ATOM 705 C CA . VAL A 1 89 ? 1.122 2.080 -4.137 1.00 98.31 89 VAL A CA 1
ATOM 706 C C . VAL A 1 89 ? 2.615 2.303 -4.396 1.00 98.31 89 VAL A C 1
ATOM 708 O O . VAL A 1 89 ? 3.032 2.390 -5.546 1.00 98.31 89 VAL A O 1
ATOM 711 N N . TRP A 1 90 ? 3.437 2.351 -3.346 1.00 98.38 90 TRP A N 1
ATOM 712 C CA . TRP A 1 90 ? 4.890 2.488 -3.449 1.00 98.38 90 TRP A CA 1
ATOM 713 C C . TRP A 1 90 ? 5.511 1.294 -4.180 1.00 98.38 90 TRP A C 1
ATOM 715 O O . TRP A 1 90 ? 6.436 1.463 -4.973 1.00 98.38 90 TRP A O 1
ATOM 725 N N . THR A 1 91 ? 5.005 0.081 -3.948 1.00 98.44 91 THR A N 1
ATOM 726 C CA . THR A 1 91 ? 5.571 -1.127 -4.562 1.00 98.44 91 THR A CA 1
ATOM 727 C C . THR A 1 91 ? 5.123 -1.319 -6.013 1.00 98.44 91 THR A C 1
ATOM 729 O O . THR A 1 91 ? 5.929 -1.764 -6.830 1.00 98.44 91 THR A O 1
ATOM 732 N N . GLY A 1 92 ? 3.866 -1.002 -6.342 1.00 98.44 92 GLY A N 1
ATOM 733 C CA . GLY A 1 92 ? 3.280 -1.203 -7.674 1.00 98.44 92 GLY A CA 1
ATOM 734 C C . GLY A 1 92 ? 3.957 -0.392 -8.780 1.00 98.44 92 GLY A C 1
ATOM 735 O O . GLY A 1 92 ? 4.454 0.704 -8.537 1.00 98.44 92 GLY A O 1
ATOM 736 N N . ASN A 1 93 ? 4.005 -0.912 -10.008 1.00 98.25 93 ASN A N 1
ATOM 737 C CA . ASN A 1 93 ? 4.674 -0.233 -11.115 1.00 98.25 93 ASN A CA 1
ATOM 738 C C . ASN A 1 93 ? 3.784 0.875 -11.718 1.00 98.25 93 ASN A C 1
ATOM 740 O O . ASN A 1 93 ? 2.805 0.559 -12.398 1.00 98.25 93 ASN A O 1
ATOM 744 N N . PRO A 1 94 ? 4.148 2.167 -11.582 1.00 97.38 94 PRO A N 1
ATOM 745 C CA . PRO A 1 94 ? 3.322 3.278 -12.060 1.00 97.38 94 PRO A CA 1
ATOM 746 C C . PRO A 1 94 ? 3.248 3.385 -13.593 1.00 97.38 94 PRO A C 1
ATOM 748 O O . PRO A 1 94 ? 2.451 4.161 -14.111 1.00 97.38 94 PRO A O 1
ATOM 751 N N . SER A 1 95 ? 4.076 2.637 -14.333 1.00 97.75 95 SER A N 1
ATOM 752 C CA . SER A 1 95 ? 4.005 2.579 -15.801 1.00 97.75 95 SER A CA 1
ATOM 753 C C . SER A 1 95 ? 2.933 1.617 -16.327 1.00 97.75 95 SER A C 1
ATOM 755 O O . SER A 1 95 ? 2.624 1.653 -17.520 1.00 97.75 95 SER A O 1
ATOM 757 N N . LEU A 1 96 ? 2.368 0.761 -15.467 1.00 98.25 96 LEU A N 1
ATOM 758 C CA . LEU A 1 96 ? 1.277 -0.142 -15.826 1.00 98.25 96 LEU A CA 1
ATOM 759 C C . LEU A 1 96 ? -0.086 0.540 -15.612 1.00 98.25 96 LEU A C 1
ATOM 761 O O . LEU A 1 96 ? -0.195 1.416 -14.753 1.00 98.25 96 LEU A O 1
ATOM 765 N N . PRO A 1 97 ? -1.131 0.172 -16.383 1.00 98.06 97 PRO A N 1
ATOM 766 C CA . PRO A 1 97 ? -2.375 0.943 -16.455 1.00 98.06 97 PRO A CA 1
ATOM 767 C C . PRO A 1 97 ? -3.082 1.172 -15.115 1.00 98.06 97 PRO A C 1
ATOM 769 O O . PRO A 1 97 ? -3.797 2.161 -14.975 1.00 98.06 97 PRO A O 1
ATOM 772 N N . ASN A 1 98 ? -2.895 0.273 -14.148 1.00 97.94 98 ASN A N 1
ATOM 773 C CA . ASN A 1 98 ? -3.556 0.308 -12.848 1.00 97.94 98 ASN A CA 1
ATOM 774 C C . ASN A 1 98 ? -2.565 0.246 -11.674 1.00 97.94 98 ASN A C 1
ATOM 776 O O . ASN A 1 98 ? -2.995 0.009 -10.545 1.0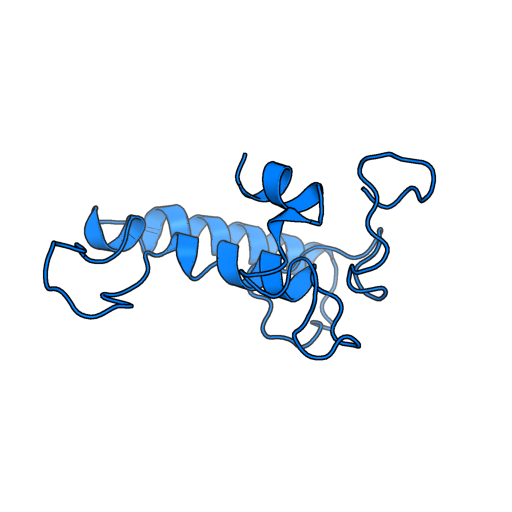0 97.94 98 ASN A O 1
ATOM 780 N N . GLY A 1 99 ? -1.262 0.431 -11.920 1.00 97.88 99 GLY A N 1
ATOM 781 C CA . GLY A 1 99 ? -0.227 0.290 -10.891 1.00 97.88 99 GLY A CA 1
ATOM 782 C C . GLY A 1 99 ? 0.102 -1.163 -10.536 1.00 97.88 99 GLY A C 1
ATOM 783 O O . GLY A 1 99 ? 0.542 -1.438 -9.419 1.00 97.88 99 GLY A O 1
ATOM 784 N N . GLU A 1 100 ? -0.156 -2.109 -11.439 1.00 98.69 100 GLU A N 1
ATOM 785 C CA . GLU A 1 100 ? 0.085 -3.531 -11.200 1.00 98.69 100 GLU A CA 1
ATOM 786 C C . GLU A 1 100 ? 1.548 -3.826 -10.798 1.00 98.69 100 GLU A C 1
ATOM 788 O O . GLU A 1 100 ? 2.453 -3.089 -11.169 1.00 98.69 100 GLU A O 1
ATOM 793 N N . ASP A 1 101 ? 1.844 -4.897 -10.058 1.00 98.69 101 ASP A N 1
ATOM 794 C CA . ASP A 1 101 ? 0.867 -5.800 -9.431 1.00 98.69 101 ASP A CA 1
ATOM 795 C C . ASP A 1 101 ? 0.417 -5.272 -8.053 1.00 98.69 101 ASP A C 1
ATOM 797 O O . ASP A 1 101 ? -0.787 -5.146 -7.824 1.00 98.69 101 ASP A O 1
ATOM 801 N N . MET A 1 102 ? 1.348 -4.876 -7.175 1.00 98.69 102 MET A N 1
ATOM 802 C CA . MET A 1 102 ? 1.056 -4.442 -5.796 1.00 98.69 102 MET A CA 1
ATOM 803 C C . MET A 1 102 ? 0.147 -3.212 -5.668 1.00 98.69 102 MET A C 1
ATOM 805 O O . MET A 1 102 ? -0.551 -3.103 -4.664 1.00 98.69 102 MET A O 1
ATOM 809 N N . GLY A 1 103 ? 0.103 -2.309 -6.649 1.00 98.38 103 GLY A N 1
ATOM 810 C CA . GLY A 1 103 ? -0.672 -1.066 -6.560 1.00 98.38 103 GLY A CA 1
ATOM 811 C C . GLY A 1 103 ? -2.182 -1.236 -6.739 1.00 98.38 103 GLY A C 1
ATOM 812 O O . GLY A 1 103 ? -2.917 -0.264 -6.578 1.00 98.38 103 GLY A O 1
ATOM 813 N N . ASN A 1 104 ? -2.667 -2.445 -7.049 1.00 98.50 104 ASN A N 1
ATOM 814 C CA . ASN A 1 104 ? -4.093 -2.700 -7.231 1.00 98.50 104 ASN A CA 1
ATOM 815 C C . ASN A 1 104 ? -4.549 -4.030 -6.621 1.00 98.50 104 ASN A C 1
ATOM 817 O O . ASN A 1 104 ? -3.900 -5.061 -6.792 1.00 98.50 104 ASN A O 1
ATOM 821 N N . PHE A 1 105 ? -5.710 -4.041 -5.961 1.00 98.38 105 PHE A N 1
ATOM 822 C CA . PHE A 1 105 ? -6.203 -5.219 -5.242 1.00 98.38 105 PHE A CA 1
ATOM 823 C C . PHE A 1 105 ? -6.431 -6.449 -6.128 1.00 98.38 105 PHE A C 1
ATOM 825 O O . PHE A 1 105 ? -6.181 -7.563 -5.673 1.00 98.38 105 PHE A O 1
ATOM 832 N N . TYR A 1 106 ? -6.849 -6.297 -7.393 1.00 98.56 106 TYR A N 1
ATOM 833 C CA . TYR A 1 106 ? -7.072 -7.469 -8.260 1.00 98.56 106 TYR A CA 1
ATOM 834 C C . TYR A 1 106 ? -5.771 -8.182 -8.668 1.00 98.56 106 TYR A C 1
ATOM 836 O O . TYR A 1 106 ? -5.811 -9.320 -9.150 1.00 98.56 106 TYR A O 1
ATOM 844 N N . SER A 1 107 ? -4.628 -7.506 -8.532 1.00 98.75 107 SER A N 1
ATOM 845 C CA . SER A 1 107 ? -3.319 -7.988 -8.968 1.00 98.75 107 SER A CA 1
ATOM 846 C C . SER A 1 107 ? -2.319 -8.169 -7.834 1.00 98.75 107 SER A C 1
ATOM 848 O O . SER A 1 107 ? -1.393 -8.949 -8.014 1.00 98.75 107 SER A O 1
ATOM 850 N N . ALA A 1 108 ? -2.500 -7.526 -6.678 1.00 98.81 108 ALA A N 1
ATOM 851 C CA . ALA A 1 108 ? -1.461 -7.410 -5.654 1.00 98.81 108 ALA A CA 1
ATOM 852 C C . ALA A 1 108 ? -0.842 -8.747 -5.234 1.00 98.81 108 ALA A C 1
ATOM 854 O O . ALA A 1 108 ? 0.376 -8.869 -5.195 1.00 98.81 108 ALA A O 1
ATOM 855 N N . ALA A 1 109 ? -1.661 -9.777 -5.014 1.00 98.56 109 ALA A N 1
ATOM 856 C CA . ALA A 1 109 ? -1.191 -11.096 -4.585 1.00 98.56 109 ALA A CA 1
ATOM 857 C C . ALA A 1 109 ? -0.449 -11.910 -5.666 1.00 98.56 109 ALA A C 1
ATOM 859 O O . ALA A 1 109 ? -0.000 -13.022 -5.385 1.00 98.56 109 ALA A O 1
ATOM 860 N N . ARG A 1 110 ? -0.327 -11.397 -6.899 1.00 98.69 110 ARG A N 1
ATOM 861 C CA . ARG A 1 110 ? 0.554 -11.975 -7.929 1.00 98.69 110 ARG A CA 1
ATOM 862 C C . ARG A 1 110 ? 2.024 -11.710 -7.611 1.00 98.69 110 ARG A C 1
ATOM 864 O O . ARG A 1 110 ? 2.852 -12.564 -7.915 1.00 98.69 110 ARG A O 1
ATOM 871 N N . ASP A 1 111 ? 2.309 -10.600 -6.928 1.00 98.81 111 ASP A N 1
ATOM 872 C CA . ASP A 1 111 ? 3.625 -10.300 -6.378 1.00 98.81 111 ASP A CA 1
ATOM 873 C C . ASP A 1 111 ? 3.824 -11.071 -5.057 1.00 98.81 111 ASP A C 1
ATOM 875 O O . ASP A 1 111 ? 3.084 -10.845 -4.093 1.00 98.81 111 ASP A O 1
ATOM 879 N N . PRO A 1 112 ? 4.851 -11.933 -4.927 1.00 98.62 112 PRO A N 1
ATOM 880 C CA . PRO A 1 112 ? 5.150 -12.619 -3.669 1.00 98.62 112 PRO A CA 1
ATOM 881 C C . PRO A 1 112 ? 5.386 -11.686 -2.465 1.00 98.62 112 PRO A C 1
ATOM 883 O O . PRO A 1 112 ? 5.215 -12.109 -1.321 1.00 98.62 112 PRO A O 1
ATOM 886 N N . ALA A 1 113 ? 5.771 -10.425 -2.691 1.00 98.19 113 ALA A N 1
ATOM 887 C CA . ALA A 1 113 ? 5.944 -9.427 -1.637 1.00 98.19 113 ALA A CA 1
ATOM 888 C C . ALA A 1 113 ? 4.627 -9.068 -0.930 1.00 98.19 113 ALA A C 1
ATOM 890 O O . ALA A 1 113 ? 4.672 -8.658 0.229 1.00 98.19 113 ALA A O 1
ATOM 891 N N . PHE A 1 114 ? 3.471 -9.289 -1.567 1.00 98.75 114 PHE A N 1
ATOM 892 C CA . PHE A 1 114 ? 2.153 -9.140 -0.947 1.00 98.75 114 PHE A CA 1
ATOM 893 C C . PHE A 1 114 ? 2.056 -9.909 0.373 1.00 98.75 114 PHE A C 1
ATOM 895 O O . PHE A 1 114 ? 1.689 -9.355 1.405 1.00 98.75 114 PHE A O 1
ATOM 902 N N . PHE A 1 115 ? 2.463 -11.179 0.366 1.00 98.50 115 PHE A N 1
ATOM 903 C CA . PHE A 1 115 ? 2.384 -12.034 1.549 1.00 98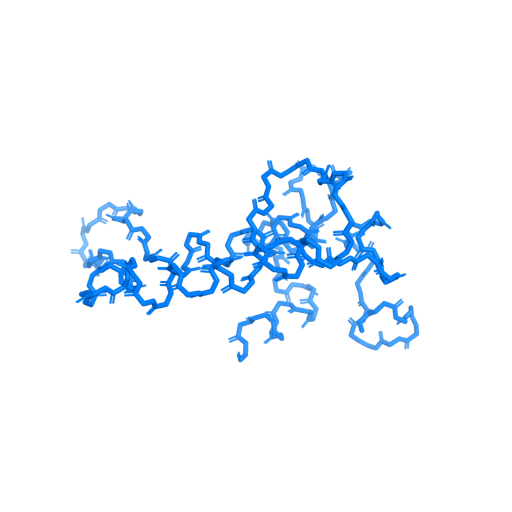.50 115 PHE A CA 1
ATOM 904 C C . PHE A 1 115 ? 3.357 -11.603 2.647 1.00 98.50 115 PHE A C 1
ATOM 906 O O . PHE A 1 115 ? 3.069 -11.794 3.820 1.00 98.50 115 PHE A O 1
ATOM 913 N N . ALA A 1 116 ? 4.495 -11.007 2.283 1.00 98.12 116 ALA A N 1
ATOM 914 C CA . ALA A 1 116 ? 5.433 -10.448 3.252 1.00 98.12 116 ALA A CA 1
ATOM 915 C C . ALA A 1 116 ? 4.939 -9.120 3.840 1.00 98.12 116 ALA A C 1
ATOM 917 O O . ALA A 1 116 ? 5.231 -8.819 4.991 1.00 98.12 116 ALA A O 1
ATOM 918 N N . HIS A 1 117 ? 4.200 -8.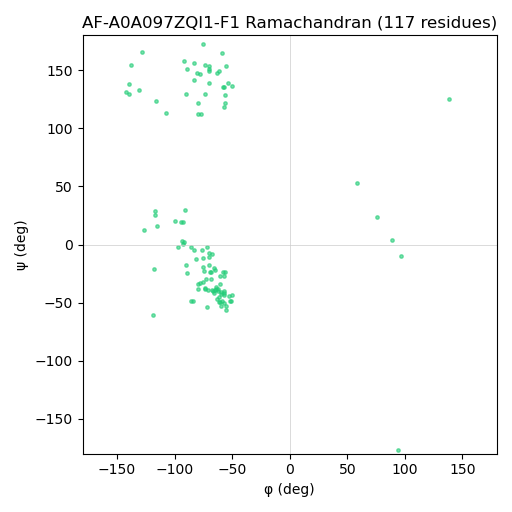329 3.059 1.00 98.12 117 HIS A N 1
ATOM 919 C CA . HIS A 1 117 ? 3.569 -7.105 3.539 1.00 98.12 117 HIS A CA 1
ATOM 920 C C . HIS A 1 117 ? 2.447 -7.394 4.550 1.00 98.12 117 HIS A C 1
ATOM 922 O O . HIS A 1 117 ? 2.327 -6.674 5.538 1.00 98.12 117 HIS A O 1
ATOM 928 N N . HIS A 1 118 ? 1.663 -8.449 4.310 1.00 98.25 118 HIS A N 1
ATOM 929 C CA . HIS A 1 118 ? 0.523 -8.863 5.141 1.00 98.25 118 HIS A CA 1
ATOM 930 C C . HIS A 1 118 ? 0.873 -9.888 6.242 1.00 98.25 118 HIS A C 1
ATOM 932 O O . HIS A 1 118 ? -0.031 -10.370 6.925 1.00 98.25 118 HIS A O 1
ATOM 938 N N . GLY A 1 119 ? 2.151 -10.264 6.373 1.00 92.31 119 GLY A N 1
ATOM 939 C CA . GLY A 1 119 ? 2.640 -11.305 7.290 1.00 92.31 119 GLY A CA 1
ATOM 940 C C . GLY A 1 119 ? 2.971 -10.845 8.704 1.00 92.31 119 GLY A C 1
ATOM 941 O O . GLY A 1 119 ? 2.983 -9.623 8.971 1.00 92.31 119 GLY A O 1
#

pLDDT: mean 97.15, std 2.2, range [84.19, 98.81]

Radius of gyration: 15.67 Å; Cα contacts (8 Å, |Δi|>4): 168; chains: 1; bounding box: 46×32×37 Å

Secondary structure (DSSP, 8-state):
---TTSTT--TTB-GGG-TTSPP-TT--SS---S-HHHHHHHHHHHHHIIIIIS-SSHHHHH-S---TTPPS-----HHIIIIIHHHHHHHB-TTSTT-TTTTSTTTGGGSTHHHHH--

Solvent-accessible surface area (backbone atoms only — not comparable to full-atom values): 6850 Å² total; per-residue (Å²): 97,87,52,82,89,41,93,48,34,60,89,45,37,24,79,82,59,42,86,88,51,76,80,52,47,80,42,78,90,64,86,78,91,67,57,70,70,57,47,51,55,49,39,54,52,47,52,48,40,30,67,51,74,49,28,84,41,70,53,35,38,73,14,46,85,82,56,95,88,58,71,83,85,67,41,76,11,30,42,60,57,39,40,49,46,14,48,27,52,56,40,7,12,77,89,41,100,64,18,35,24,38,34,26,86,97,37,15,78,78,28,56,58,42,60,64,72,76,100

InterPro domains:
  IPR002227 Tyrosinase copper-binding domain [PF00264] (3-119)
  IPR008922 Di-copper centre-containing domain superfamily [G3DSA:1.10.1280.10] (1-119)
  IPR008922 Di-copper centre-containing domain superfamily [SSF48056] (5-119)
  IPR050316 Tyrosinase and Hemocyanin [PTHR11474] (3-119)

Nearest PDB structures (foldseek):
  5ce9-assembly1_A  TM=9.591E-01  e=1.177E-11  Juglans regia
  1bt3-assembly1_A  TM=9.982E-01  e=8.491E-11  Ipomoea batatas
  4z13-assembly1_A  TM=9.710E-01  e=1.862E-09  Coreopsis grandiflora
  4z14-assembly3_H  TM=9.671E-01  e=2.241E-09  Coreopsis grandiflora
  4z14-assembly2_B  TM=9.671E-01  e=2.698E-09  Coreopsis grandiflora

Sequence (119 aa):
YANMSSPLYDERRNPAHQPPFTLDLDYSGTDSTIPREQQIDQNLRMMYRLMISSAKKTELFFGQPYRQGDQPDPGAGSVENVPHGPVHVWTGNPSLPNGEDMGNFYSAARDPAFFAHHG